Protein AF-A0A822I6X2-F1 (afdb_monomer_lite)

Foldseek 3Di:
DPPVDDDDPDPDDVDPDDAKDWDWDADPVRDIDHIDIDDD

Secondary structure (DSSP, 8-state):
--TT---------S-S--S-EEEEEE-TT-PEEEEEEE--

Sequence (40 aa):
MPSEGVVVHDVKVPSNNVEEIMVSFTTVSGDHIPPVRGKP

Radius of gyration: 12.1 Å; chains: 1; bounding box: 27×19×28 Å

pLDDT: mean 78.33, std 7.75, range [54.84, 86.81]

Structure (mmCIF, N/CA/C/O backbone):
data_AF-A0A822I6X2-F1
#
_entry.id   AF-A0A822I6X2-F1
#
loop_
_atom_site.group_PDB
_atom_site.id
_atom_site.type_symbol
_atom_site.label_atom_id
_atom_site.label_alt_id
_atom_site.label_comp_id
_atom_site.label_asym_id
_atom_site.label_entit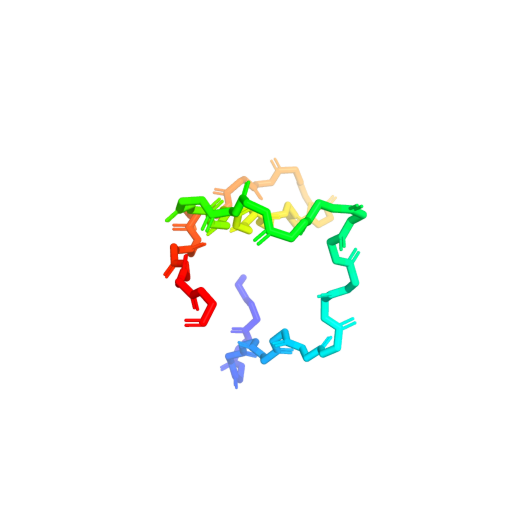y_id
_atom_site.label_seq_id
_atom_site.pdbx_PDB_ins_co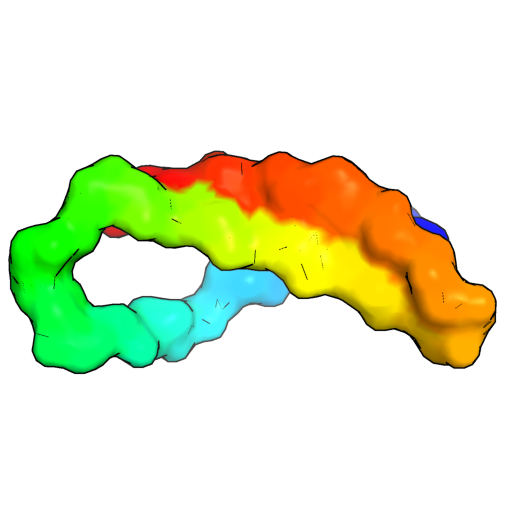de
_atom_site.Cartn_x
_atom_site.Cartn_y
_atom_site.Cartn_z
_atom_site.occupancy
_atom_site.B_iso_or_equiv
_atom_site.auth_seq_id
_atom_site.auth_comp_id
_atom_site.auth_asym_id
_atom_site.auth_atom_id
_atom_site.pdbx_PDB_model_num
ATOM 1 N N . MET A 1 1 ? 7.113 0.231 -13.575 1.00 54.84 1 MET A N 1
A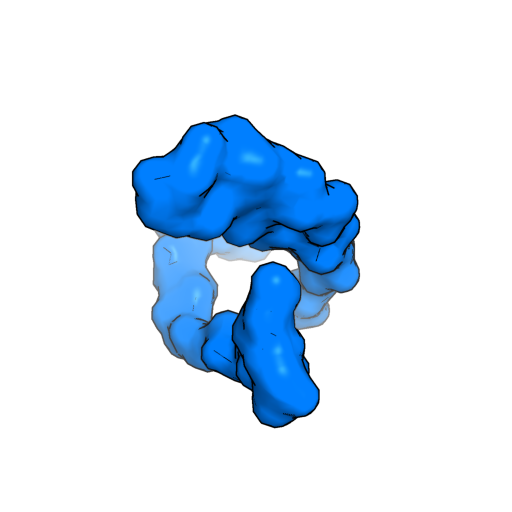TOM 2 C CA . MET A 1 1 ? 5.978 -0.493 -12.958 1.00 54.84 1 MET A CA 1
ATOM 3 C C . MET A 1 1 ? 6.500 -1.829 -12.453 1.00 54.84 1 MET A C 1
ATOM 5 O O . MET A 1 1 ? 7.349 -2.383 -13.144 1.00 54.84 1 MET A O 1
ATOM 9 N N . PRO A 1 2 ? 6.065 -2.331 -11.287 1.00 58.22 2 PRO A N 1
ATOM 10 C CA . PRO A 1 2 ? 6.376 -3.703 -10.904 1.00 58.22 2 PRO A CA 1
ATOM 11 C C . PRO A 1 2 ? 5.858 -4.629 -12.008 1.00 58.22 2 PRO A C 1
ATOM 13 O O . PRO A 1 2 ? 4.675 -4.591 -12.340 1.00 58.22 2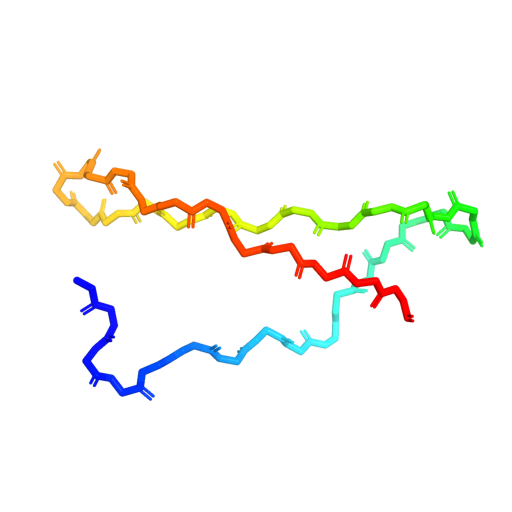 PRO A O 1
ATOM 16 N N . SER A 1 3 ? 6.759 -5.381 -12.634 1.00 66.19 3 SER A N 1
ATOM 17 C CA . SER A 1 3 ? 6.470 -6.211 -13.810 1.00 66.19 3 SER A CA 1
ATOM 18 C C . SER A 1 3 ? 5.573 -7.411 -13.495 1.00 66.19 3 SER A C 1
ATOM 20 O O . SER A 1 3 ? 4.930 -7.938 -14.390 1.00 66.19 3 SER A O 1
ATOM 22 N N . GLU A 1 4 ? 5.500 -7.796 -12.221 1.00 66.81 4 GLU A N 1
ATOM 23 C CA . GLU A 1 4 ? 4.839 -9.011 -11.725 1.00 66.81 4 GLU A CA 1
ATOM 24 C C . GLU A 1 4 ? 3.632 -8.689 -10.812 1.00 66.81 4 GLU A C 1
ATOM 26 O O . GLU A 1 4 ? 3.100 -9.559 -10.128 1.00 66.81 4 GLU A O 1
ATOM 31 N N . GLY A 1 5 ? 3.185 -7.426 -10.780 1.00 65.50 5 GLY A N 1
ATOM 32 C CA . GLY A 1 5 ? 2.164 -6.960 -9.837 1.00 65.50 5 GLY A CA 1
ATOM 33 C C . GLY A 1 5 ? 2.713 -6.711 -8.427 1.00 65.50 5 GLY A C 1
ATOM 34 O O . GLY A 1 5 ? 3.871 -6.990 -8.123 1.00 65.50 5 GLY A O 1
ATOM 35 N N . VAL A 1 6 ? 1.892 -6.107 -7.565 1.00 72.44 6 VAL A N 1
ATOM 36 C CA . VAL A 1 6 ? 2.230 -5.863 -6.155 1.00 72.44 6 VAL A CA 1
ATOM 37 C C . VAL A 1 6 ? 1.105 -6.371 -5.280 1.00 72.44 6 VAL A C 1
ATOM 39 O O . VAL A 1 6 ? -0.057 -6.029 -5.490 1.00 72.44 6 VAL A O 1
ATOM 42 N N . VAL A 1 7 ? 1.481 -7.142 -4.266 1.00 75.56 7 VAL A N 1
ATOM 43 C CA . VAL A 1 7 ? 0.599 -7.533 -3.173 1.00 75.56 7 VAL A CA 1
ATOM 44 C C . VAL A 1 7 ? 1.029 -6.761 -1.934 1.00 75.56 7 VAL A C 1
ATOM 46 O O . VAL A 1 7 ? 2.184 -6.839 -1.520 1.00 75.56 7 VAL A O 1
ATOM 49 N N . VAL A 1 8 ? 0.100 -6.003 -1.356 1.00 77.00 8 VAL A N 1
ATOM 50 C CA . VAL A 1 8 ? 0.291 -5.335 -0.066 1.00 77.00 8 VAL A CA 1
ATOM 51 C C . VAL A 1 8 ? -0.425 -6.172 0.986 1.00 77.00 8 VAL A C 1
ATOM 53 O O . VAL A 1 8 ? -1.635 -6.363 0.896 1.00 77.00 8 VAL A O 1
ATOM 56 N N . HIS A 1 9 ? 0.318 -6.691 1.959 1.00 81.44 9 HIS A N 1
ATOM 57 C CA . HIS A 1 9 ? -0.210 -7.505 3.055 1.00 81.44 9 HIS A CA 1
ATOM 58 C C . HIS A 1 9 ? 0.093 -6.852 4.412 1.00 81.44 9 HIS A C 1
ATOM 60 O O . HIS A 1 9 ? 0.960 -5.985 4.509 1.00 81.44 9 HIS A O 1
ATOM 66 N N . ASP A 1 10 ? -0.646 -7.253 5.450 1.00 82.44 10 ASP A N 1
ATOM 67 C CA . ASP A 1 10 ? -0.436 -6.850 6.851 1.00 82.44 10 ASP A CA 1
ATOM 68 C C . ASP A 1 10 ? -0.387 -5.333 7.110 1.00 82.44 10 ASP A C 1
ATOM 70 O O . ASP A 1 10 ? 0.365 -4.849 7.964 1.00 82.44 10 ASP A O 1
ATOM 74 N N . VAL A 1 11 ? -1.217 -4.557 6.404 1.00 81.94 11 VAL A N 1
ATOM 75 C CA . VAL A 1 11 ? -1.341 -3.115 6.652 1.00 81.94 11 VAL A CA 1
ATOM 76 C C . VAL A 1 11 ? -1.970 -2.888 8.026 1.00 81.94 11 VAL A C 1
ATOM 78 O O . VAL A 1 11 ? -3.181 -3.001 8.210 1.00 81.94 11 VAL A O 1
ATOM 81 N N . LYS A 1 12 ? -1.138 -2.546 9.012 1.00 84.25 12 LYS A N 1
ATOM 82 C CA . LYS A 1 12 ? -1.599 -2.156 10.347 1.00 84.25 12 LYS A CA 1
ATOM 83 C C . LYS A 1 12 ? -2.080 -0.714 10.324 1.00 84.25 12 LYS A C 1
ATOM 85 O O . LYS A 1 12 ? -1.276 0.217 10.342 1.00 84.25 12 LYS A O 1
ATOM 90 N N . VAL A 1 13 ? -3.396 -0.540 10.314 1.00 82.69 13 VAL A N 1
ATOM 91 C CA . VAL A 1 13 ? -4.024 0.770 10.478 1.00 82.69 13 VAL A CA 1
ATOM 92 C C . VAL A 1 13 ? -4.276 0.997 11.974 1.00 82.69 13 VAL A C 1
ATOM 94 O O . VAL A 1 13 ? -4.851 0.127 12.622 1.00 82.69 13 VAL A O 1
ATOM 97 N N . PRO A 1 14 ? -3.858 2.131 12.562 1.00 83.44 14 PRO A N 1
ATOM 98 C CA . PRO A 1 14 ? -4.052 2.398 13.992 1.00 83.44 14 PRO A CA 1
ATOM 99 C C . PRO A 1 14 ? -5.519 2.663 14.373 1.00 83.44 14 PRO A C 1
ATOM 101 O O . PRO A 1 14 ? -5.835 2.761 15.556 1.00 83.44 14 PRO A O 1
ATOM 104 N N . SER A 1 15 ? -6.403 2.814 13.383 1.00 83.75 15 SER A N 1
ATOM 105 C CA . SER A 1 15 ? -7.833 3.056 13.562 1.00 83.75 15 SER A CA 1
ATOM 106 C C . SER A 1 15 ? -8.636 1.805 13.227 1.00 83.75 15 SER A C 1
ATOM 108 O O . SER A 1 15 ? -8.366 1.141 12.230 1.00 83.75 15 SER A O 1
ATOM 110 N N . ASN A 1 16 ? -9.683 1.555 14.013 1.00 81.56 16 ASN A N 1
ATOM 111 C CA . ASN A 1 16 ? -10.678 0.511 13.745 1.00 81.56 16 ASN A CA 1
ATOM 112 C C . ASN A 1 16 ? -11.842 1.031 12.881 1.00 81.56 16 ASN A C 1
ATOM 114 O O . ASN A 1 16 ? -12.726 0.268 12.508 1.00 81.56 16 ASN A O 1
ATOM 118 N N . ASN A 1 17 ? -11.866 2.337 12.604 1.00 86.31 17 ASN A N 1
ATOM 119 C CA . ASN A 1 17 ? -12.872 3.000 11.786 1.00 86.31 17 ASN A CA 1
ATOM 120 C C . ASN A 1 17 ? -12.193 3.525 10.518 1.00 86.31 17 ASN A C 1
ATOM 122 O O . ASN A 1 17 ? -11.709 4.659 10.489 1.00 86.31 17 ASN A O 1
ATOM 126 N N . VAL A 1 18 ? -12.061 2.654 9.520 1.00 84.25 18 VAL A N 1
ATOM 127 C CA . VAL A 1 18 ? -11.369 2.937 8.258 1.00 84.25 18 VAL A CA 1
ATOM 128 C C . VAL A 1 18 ? -12.363 2.762 7.122 1.00 84.25 18 VAL A C 1
ATOM 130 O O . VAL A 1 18 ? -12.856 1.664 6.892 1.00 84.25 18 VAL A O 1
ATOM 133 N N . GLU A 1 19 ? -12.656 3.853 6.421 1.00 86.81 19 GLU A N 1
ATOM 134 C CA . GLU A 1 19 ? -13.570 3.852 5.275 1.00 86.81 19 GLU A CA 1
ATOM 135 C C . GLU A 1 19 ? -12.856 3.459 3.969 1.00 86.81 19 GLU A C 1
ATOM 137 O O . GLU A 1 19 ? -13.402 2.714 3.155 1.00 86.81 19 GLU A O 1
ATOM 142 N N . GLU A 1 20 ? -11.615 3.920 3.779 1.00 85.31 20 GLU A N 1
ATOM 143 C CA . GLU A 1 20 ? -10.828 3.696 2.564 1.00 85.31 20 GLU A CA 1
ATOM 144 C C . GLU A 1 20 ? -9.325 3.636 2.880 1.00 85.31 20 GLU A C 1
ATOM 146 O O . GLU A 1 20 ? -8.822 4.388 3.720 1.00 85.31 20 GLU A O 1
ATOM 151 N N . ILE A 1 21 ? -8.601 2.756 2.178 1.00 83.62 21 ILE A N 1
ATOM 152 C CA . ILE A 1 21 ? -7.134 2.712 2.167 1.00 83.62 21 ILE A CA 1
ATOM 153 C C . ILE A 1 21 ? -6.655 3.002 0.745 1.00 83.62 21 ILE A C 1
ATOM 155 O O . ILE A 1 21 ? -7.083 2.354 -0.214 1.00 83.62 21 ILE A O 1
ATOM 159 N N . MET A 1 22 ? -5.732 3.956 0.615 1.00 85.88 22 MET A N 1
ATOM 160 C CA . MET A 1 22 ? -5.142 4.348 -0.661 1.00 85.88 22 MET A CA 1
ATOM 161 C C . MET A 1 22 ? -3.634 4.091 -0.651 1.00 85.88 22 MET A C 1
ATOM 163 O O . MET A 1 22 ? -2.917 4.629 0.193 1.00 85.88 22 MET A O 1
ATOM 167 N N . VAL A 1 23 ? -3.153 3.281 -1.596 1.00 83.38 23 VAL A N 1
ATOM 168 C CA . VAL A 1 23 ? -1.728 2.954 -1.742 1.00 83.38 23 VAL A CA 1
ATOM 169 C C . VAL A 1 23 ? -1.190 3.573 -3.024 1.00 83.38 23 VAL A C 1
ATOM 171 O O . VAL A 1 23 ? -1.657 3.242 -4.111 1.00 83.38 23 VAL A O 1
ATOM 174 N N . SER A 1 24 ? -0.181 4.432 -2.899 1.00 84.38 24 SER A N 1
ATOM 175 C CA . SER A 1 24 ? 0.518 5.047 -4.032 1.00 84.38 24 SER A CA 1
ATOM 176 C C . SER A 1 24 ? 1.940 4.512 -4.126 1.00 84.38 24 SER A C 1
ATOM 178 O O . SER A 1 24 ? 2.643 4.425 -3.120 1.00 84.38 24 SER A O 1
ATOM 180 N N . PHE A 1 25 ? 2.381 4.197 -5.342 1.00 81.62 25 PHE A N 1
ATOM 181 C CA . PHE A 1 25 ? 3.754 3.780 -5.607 1.00 81.62 25 PHE A CA 1
ATOM 182 C C . PHE A 1 25 ? 4.504 4.902 -6.312 1.00 81.62 25 PHE A C 1
ATOM 184 O O . PHE A 1 25 ? 3.985 5.507 -7.252 1.00 81.62 25 PHE A O 1
ATOM 191 N N . THR A 1 26 ? 5.740 5.131 -5.886 1.00 83.44 26 THR A N 1
ATOM 192 C CA . THR A 1 26 ? 6.672 6.039 -6.552 1.00 83.44 26 THR A CA 1
ATOM 193 C C . THR A 1 26 ? 7.873 5.223 -6.999 1.00 83.44 26 THR A C 1
ATOM 195 O O . THR A 1 26 ? 8.450 4.476 -6.204 1.00 83.44 26 THR A O 1
ATOM 198 N N . THR A 1 27 ? 8.231 5.309 -8.276 1.00 80.69 27 THR A N 1
ATOM 199 C CA . THR A 1 27 ? 9.434 4.645 -8.787 1.00 80.69 27 THR A CA 1
ATOM 200 C C . THR A 1 27 ? 10.691 5.383 -8.323 1.00 80.69 27 THR A C 1
ATOM 202 O O . THR A 1 27 ? 10.650 6.549 -7.939 1.00 80.69 27 THR A O 1
ATOM 205 N N . VAL A 1 28 ? 11.849 4.727 -8.420 1.00 80.00 28 VAL A N 1
ATOM 206 C CA . VAL A 1 28 ? 13.153 5.368 -8.161 1.00 80.00 28 VAL A CA 1
ATOM 207 C C . VAL A 1 28 ? 13.441 6.555 -9.090 1.00 80.00 28 VAL A C 1
ATOM 209 O O . VAL A 1 28 ? 14.225 7.426 -8.734 1.00 80.00 28 VAL A O 1
ATOM 212 N N . SER A 1 29 ? 12.796 6.606 -10.261 1.00 85.94 29 SER A N 1
ATOM 213 C CA . SER A 1 29 ? 12.844 7.729 -11.204 1.00 85.94 29 SER A CA 1
ATOM 214 C C . SER A 1 29 ? 11.914 8.891 -10.826 1.00 85.94 29 SER A C 1
ATOM 216 O O . SER A 1 29 ? 11.980 9.936 -11.463 1.00 85.94 29 SER A O 1
ATOM 218 N N . GLY A 1 30 ? 11.082 8.736 -9.790 1.00 81.00 30 GLY A N 1
ATOM 219 C CA . GLY A 1 30 ? 10.129 9.753 -9.339 1.00 81.00 30 GLY A CA 1
ATOM 220 C C . GLY A 1 30 ? 8.758 9.682 -10.017 1.00 81.00 30 GLY A C 1
ATOM 221 O O . GLY A 1 30 ? 7.927 10.555 -9.785 1.00 81.00 30 GLY A O 1
ATOM 222 N N . ASP A 1 31 ? 8.489 8.652 -10.823 1.00 81.44 31 ASP A N 1
ATOM 223 C CA . ASP A 1 31 ? 7.195 8.495 -11.483 1.00 81.44 31 ASP A CA 1
ATOM 224 C C . ASP A 1 31 ? 6.147 7.998 -10.486 1.00 81.44 31 ASP A C 1
ATOM 226 O O . ASP A 1 31 ? 6.338 6.987 -9.798 1.00 81.44 31 ASP A O 1
ATOM 230 N N . HIS A 1 32 ? 5.012 8.692 -10.441 1.00 80.75 32 HIS A N 1
ATOM 231 C CA . HIS A 1 32 ? 3.87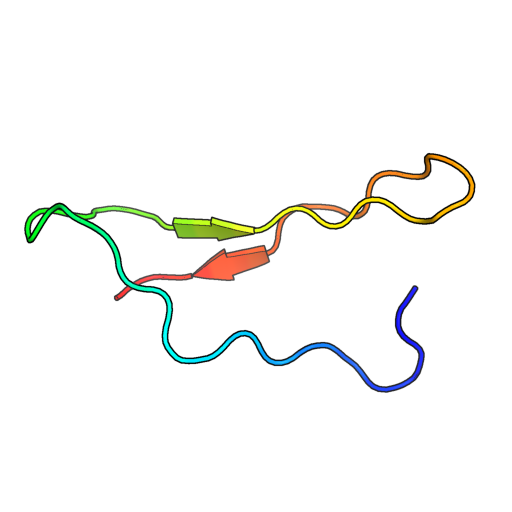2 8.309 -9.619 1.00 80.75 32 HIS A CA 1
ATOM 232 C C . HIS A 1 32 ? 2.958 7.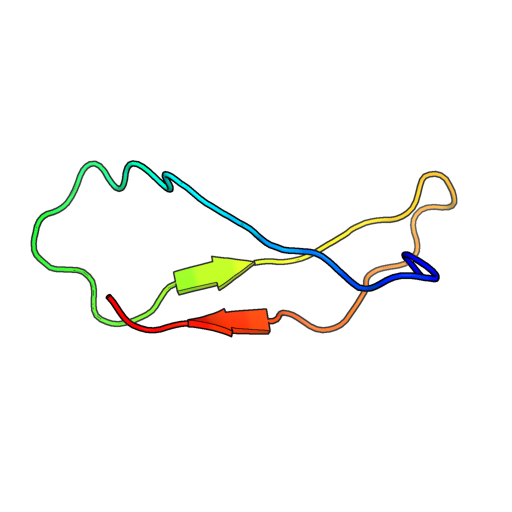349 -10.376 1.00 80.75 32 HIS A C 1
ATOM 234 O O . HIS A 1 32 ? 2.499 7.633 -11.483 1.00 80.75 32 HIS A O 1
ATOM 240 N N . ILE A 1 33 ? 2.660 6.216 -9.749 1.00 78.19 33 ILE A N 1
ATOM 241 C CA . ILE A 1 33 ? 1.687 5.250 -10.256 1.00 78.19 33 ILE A CA 1
ATOM 242 C C . ILE A 1 33 ? 0.315 5.598 -9.657 1.00 78.19 33 ILE A C 1
ATOM 244 O O . ILE A 1 33 ? 0.257 5.936 -8.469 1.00 78.19 33 ILE A O 1
ATOM 248 N N . PRO A 1 34 ? -0.785 5.523 -10.436 1.00 79.00 34 PRO A N 1
ATOM 249 C CA . PRO A 1 34 ? -2.125 5.754 -9.917 1.00 79.00 34 PRO A CA 1
ATOM 250 C C . PRO A 1 34 ? -2.398 4.923 -8.659 1.00 79.00 34 PRO A C 1
ATOM 252 O O . PRO A 1 34 ? -2.006 3.752 -8.606 1.00 79.00 34 PRO A O 1
ATOM 255 N N . PRO A 1 35 ? -3.059 5.512 -7.652 1.00 77.81 35 PRO A N 1
ATOM 256 C CA . PRO A 1 35 ? -3.275 4.832 -6.394 1.00 77.81 35 PRO A CA 1
ATOM 257 C C . PRO A 1 35 ? -4.175 3.608 -6.554 1.00 77.81 35 PRO A C 1
ATOM 259 O O . PRO A 1 35 ? -5.204 3.654 -7.234 1.00 77.81 35 PRO A O 1
ATOM 262 N N . VAL A 1 36 ? -3.818 2.532 -5.859 1.00 80.31 36 VAL A N 1
ATOM 263 C CA . VAL A 1 36 ? -4.669 1.353 -5.700 1.00 80.31 36 VAL A CA 1
ATOM 264 C C . VAL A 1 36 ? -5.572 1.584 -4.493 1.00 80.31 36 VAL A C 1
ATOM 266 O O . VAL A 1 36 ? -5.092 1.908 -3.403 1.00 80.31 36 VAL A O 1
ATOM 269 N N . ARG A 1 37 ? -6.885 1.442 -4.697 1.00 79.06 37 ARG A N 1
ATOM 270 C CA . ARG A 1 37 ? -7.898 1.585 -3.645 1.00 79.06 37 ARG A CA 1
ATOM 271 C C . ARG A 1 37 ? -8.272 0.222 -3.090 1.00 79.06 37 ARG A C 1
ATOM 273 O O . ARG A 1 37 ? -8.610 -0.684 -3.851 1.00 79.06 37 ARG A O 1
ATOM 280 N N . GLY A 1 38 ? -8.236 0.111 -1.770 1.00 72.19 38 GLY A N 1
ATOM 281 C CA . GLY A 1 38 ? -8.681 -1.058 -1.025 1.00 72.19 38 GLY A CA 1
ATOM 282 C C . GLY A 1 38 ? -9.715 -0.683 0.030 1.00 72.19 38 GLY A C 1
ATOM 283 O O . GLY A 1 38 ? -9.799 0.469 0.466 1.00 72.19 38 GLY A O 1
ATOM 284 N N . LYS A 1 39 ? -10.494 -1.680 0.443 1.00 68.31 39 LYS A N 1
ATOM 285 C CA . LYS A 1 39 ? -11.362 -1.623 1.622 1.00 68.31 39 LYS A CA 1
ATOM 286 C C . LYS A 1 39 ? -10.882 -2.678 2.627 1.00 68.31 39 LYS A C 1
ATOM 288 O O . LYS A 1 39 ? -10.268 -3.646 2.168 1.00 68.31 39 LYS A O 1
ATOM 293 N N . PRO A 1 40 ? -11.097 -2.471 3.940 1.00 65.50 40 PRO A N 1
ATOM 294 C CA . PRO A 1 40 ? -10.834 -3.495 4.949 1.00 65.50 40 PRO A CA 1
ATOM 295 C C . PRO A 1 40 ? -11.501 -4.834 4.617 1.00 65.50 40 PRO A C 1
ATOM 297 O O . PRO A 1 40 ? -12.605 -4.809 4.020 1.00 65.50 40 PRO A O 1
#